Protein AF-A0AAT9HL43-F1 (afdb_monomer)

Organism: NCBI:txid3074435

Secondary structure (DSSP, 8-state):
---SHHHHHHHHHHHHHHHHHHHHHS-HHHHHHHHHHHHHHHHHS-HHHHHHHHS----

Radius of gyration: 13.98 Å; Cα contacts (8 Å, |Δi|>4): 23; chains: 1; bounding box: 27×34×36 Å

Mean predicted aligned error: 8.73 Å

Foldseek 3Di:
DDDPPPVVVVVVVLVVQLVVLCVVVVDSVRSNVVSVVVVVVLVVDDPVVNVCVVDVDPD

Nearest PDB structures (foldseek):
  3mmp-assembly1_A  TM=7.576E-01  e=7.927E+00  Escherichia coli K-12

InterPro domains:
  IPR007627 RNA polymerase sigma-70 region 2 [PF04542] (14-51)
  IPR013325 RNA polymerase sigma factor, region 2 [SSF88946] (13-50)
  IPR052704 ECF Sigma-70 Factor Domain-Containing Protein [PTHR30173] (11-51)

Solvent-accessible surface area (backbone atoms only — not comparable to full-atom values): 3495 Å² total; per-residue (Å²): 139,91,77,78,58,63,64,59,52,48,53,51,51,51,55,50,50,31,52,54,35,24,74,75,68,74,32,65,67,59,9,49,48,53,51,49,52,54,51,50,54,53,73,67,44,54,71,70,59,47,50,51,66,77,40,72,68,86,127

Sequence (59 aa):
MGTVGTGVDQAAERGRLINVAYRLLGSLTEAEDAVQDAYARWYGLSRSRREEIFSPAPG

pLDDT: mean 78.09, std 13.8, range [47.91, 93.0]

Structure (mmCIF, N/CA/C/O backbone):
data_AF-A0AAT9HL43-F1
#
_entry.id   AF-A0AAT9HL43-F1
#
loop_
_atom_site.group_PDB
_atom_site.id
_atom_site.type_symbol
_atom_site.label_atom_id
_atom_site.label_alt_id
_atom_site.label_comp_id
_atom_site.label_asym_id
_atom_site.label_entity_id
_atom_site.label_seq_id
_atom_site.pdbx_PDB_ins_code
_atom_site.Cartn_x
_atom_site.Cartn_y
_atom_site.Cartn_z
_atom_site.occupancy
_atom_site.B_iso_or_equiv
_atom_site.auth_seq_id
_atom_site.auth_comp_id
_atom_site.auth_asym_id
_atom_site.auth_atom_id
_atom_site.pdbx_PDB_model_num
ATOM 1 N N . MET A 1 1 ? 5.074 14.606 -26.965 1.00 47.91 1 MET A N 1
ATOM 2 C CA . MET A 1 1 ? 3.642 14.401 -26.659 1.00 47.91 1 MET A CA 1
ATOM 3 C C . MET A 1 1 ? 3.547 13.207 -25.708 1.00 47.91 1 MET A C 1
ATOM 5 O O . MET A 1 1 ? 3.967 12.138 -26.117 1.00 47.91 1 MET A O 1
ATOM 9 N N . GLY A 1 2 ? 3.086 13.389 -24.461 1.00 51.41 2 GLY A N 1
ATOM 10 C CA . GLY A 1 2 ? 2.677 12.287 -23.566 1.00 51.41 2 GLY A CA 1
ATOM 11 C C . GLY A 1 2 ? 3.638 11.852 -22.445 1.00 51.41 2 GLY A C 1
ATOM 12 O O . GLY A 1 2 ? 4.256 10.810 -22.573 1.00 51.41 2 GLY A O 1
ATOM 13 N N . THR A 1 3 ? 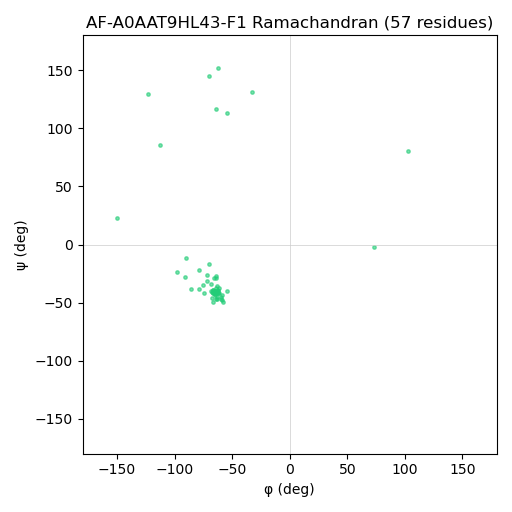3.686 12.570 -21.313 1.00 51.34 3 THR A N 1
ATOM 14 C CA . THR A 1 3 ? 4.078 12.002 -19.991 1.00 51.34 3 THR A CA 1
ATOM 15 C C . THR A 1 3 ? 3.396 12.705 -18.801 1.00 51.34 3 THR A C 1
ATOM 17 O O . THR A 1 3 ? 3.893 12.655 -17.683 1.00 51.34 3 THR A O 1
ATOM 20 N N . VAL A 1 4 ? 2.252 13.373 -19.007 1.00 57.72 4 VAL A N 1
ATOM 21 C CA . VAL A 1 4 ? 1.490 14.009 -17.906 1.00 57.72 4 VAL A CA 1
ATOM 22 C C . VAL A 1 4 ? 0.444 13.051 -17.294 1.00 57.72 4 VAL A C 1
ATOM 24 O O . VAL A 1 4 ? -0.053 13.307 -16.206 1.00 57.72 4 VAL A O 1
ATOM 27 N N . GLY A 1 5 ? 0.167 11.900 -17.928 1.00 56.53 5 GLY A N 1
ATOM 28 C CA . GLY A 1 5 ? -0.771 10.888 -17.405 1.00 56.53 5 GLY A CA 1
ATOM 29 C C . GLY A 1 5 ? -0.198 9.995 -16.295 1.00 56.53 5 GLY A C 1
ATOM 30 O O . GLY A 1 5 ? -0.845 9.749 -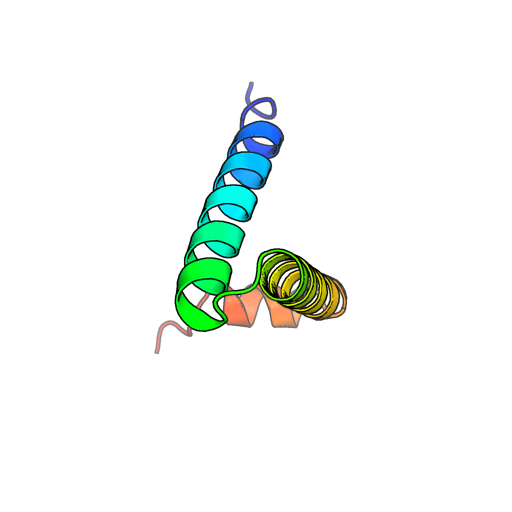15.286 1.00 56.53 5 GLY A O 1
ATOM 31 N N . THR A 1 6 ? 1.072 9.596 -16.380 1.00 61.28 6 THR A N 1
ATOM 32 C CA . THR A 1 6 ? 1.620 8.524 -15.524 1.00 61.28 6 THR A CA 1
ATOM 33 C C . THR A 1 6 ? 1.639 8.832 -14.025 1.00 61.28 6 THR A C 1
ATOM 35 O O . THR A 1 6 ? 1.556 7.908 -13.218 1.00 61.28 6 THR A O 1
ATOM 38 N N . GLY A 1 7 ? 1.747 10.103 -13.628 1.00 60.66 7 GLY A N 1
ATOM 39 C CA . GLY A 1 7 ? 1.731 10.500 -12.216 1.00 60.66 7 GLY A CA 1
ATOM 40 C C . GLY A 1 7 ? 0.335 10.440 -11.592 1.00 60.66 7 GLY A C 1
ATOM 41 O O . GLY A 1 7 ? 0.179 9.954 -10.472 1.00 60.66 7 GLY A O 1
ATOM 42 N N . VAL A 1 8 ? -0.687 10.886 -12.331 1.00 64.69 8 VAL A N 1
ATOM 43 C CA . VAL A 1 8 ? -2.085 10.860 -11.867 1.00 64.69 8 VAL A CA 1
ATOM 44 C C . VAL A 1 8 ? -2.665 9.448 -11.923 1.00 64.69 8 VAL A C 1
ATOM 46 O O . VAL A 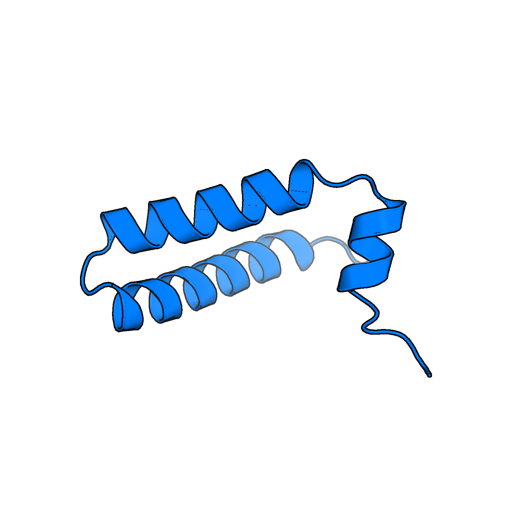1 8 ? -3.378 9.048 -11.004 1.00 64.69 8 VAL A O 1
ATOM 49 N N . ASP A 1 9 ? -2.271 8.659 -12.925 1.00 72.75 9 ASP A N 1
ATOM 50 C CA . ASP A 1 9 ? -2.658 7.255 -13.050 1.00 72.75 9 ASP A CA 1
ATOM 51 C C . ASP A 1 9 ? -2.048 6.402 -11.926 1.00 72.75 9 ASP A C 1
ATOM 53 O O . ASP A 1 9 ? -2.756 5.601 -11.317 1.00 72.75 9 ASP A O 1
ATOM 57 N N . GLN A 1 10 ? -0.775 6.623 -11.563 1.00 68.69 10 GLN A N 1
ATOM 58 C CA . GLN A 1 10 ? -0.156 5.933 -10.421 1.00 68.69 10 GLN A CA 1
ATOM 59 C C . GLN A 1 10 ? -0.792 6.308 -9.078 1.00 68.69 10 GLN A C 1
ATOM 61 O O . GLN A 1 10 ? -0.982 5.437 -8.228 1.00 68.69 10 GLN A O 1
ATOM 66 N N . ALA A 1 11 ? -1.133 7.582 -8.867 1.00 76.06 11 ALA A N 1
ATOM 67 C CA . ALA A 1 11 ? -1.805 8.007 -7.640 1.00 76.06 11 ALA A CA 1
ATOM 68 C C . ALA A 1 11 ? -3.206 7.377 -7.514 1.00 76.06 11 ALA A C 1
ATOM 70 O O . ALA A 1 11 ? -3.586 6.918 -6.434 1.00 76.06 11 ALA A O 1
ATOM 71 N N . ALA A 1 12 ? -3.946 7.286 -8.624 1.00 82.38 12 ALA A N 1
ATOM 72 C CA . ALA A 1 12 ? -5.245 6.618 -8.674 1.00 82.38 12 ALA A CA 1
ATOM 73 C C . ALA A 1 12 ? -5.135 5.094 -8.472 1.00 82.38 12 ALA A C 1
ATOM 75 O O . ALA A 1 12 ? -5.941 4.514 -7.741 1.00 82.38 12 ALA A O 1
ATOM 76 N N . GLU A 1 13 ? -4.126 4.448 -9.064 1.00 82.56 13 GLU A N 1
ATOM 77 C CA . GLU A 1 13 ? -3.811 3.024 -8.873 1.00 82.56 13 GLU A CA 1
ATOM 78 C C . GLU A 1 13 ? -3.536 2.716 -7.396 1.00 82.56 13 GLU A C 1
ATOM 80 O O . GLU A 1 13 ? -4.1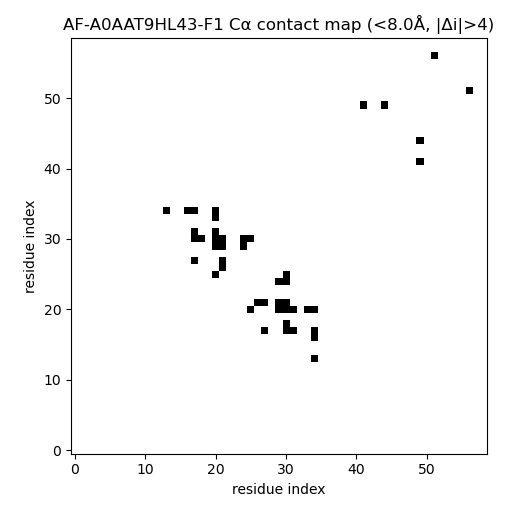38 1.814 -6.810 1.00 82.56 13 GLU A O 1
ATOM 85 N N . ARG A 1 14 ? -2.695 3.533 -6.751 1.00 83.75 14 ARG A N 1
ATOM 86 C CA . ARG A 1 14 ? -2.363 3.393 -5.3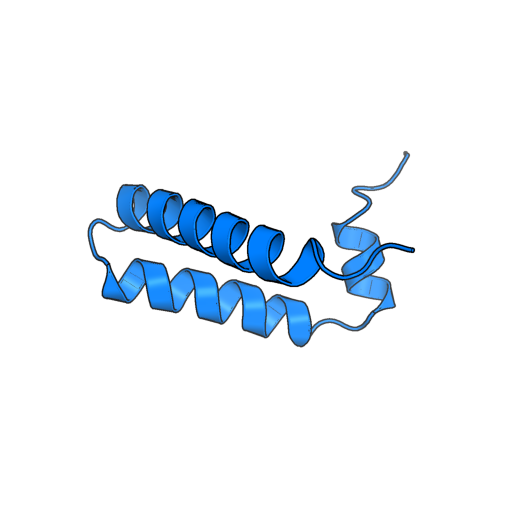29 1.00 83.75 14 ARG A CA 1
ATOM 87 C C . ARG A 1 14 ? -3.596 3.568 -4.442 1.00 83.75 14 ARG A C 1
ATOM 89 O O . ARG A 1 14 ? -3.782 2.800 -3.503 1.00 83.75 14 ARG A O 1
ATOM 96 N N . GLY A 1 15 ? -4.471 4.520 -4.771 1.00 87.12 15 GLY A N 1
ATOM 97 C CA . GLY A 1 15 ? -5.752 4.70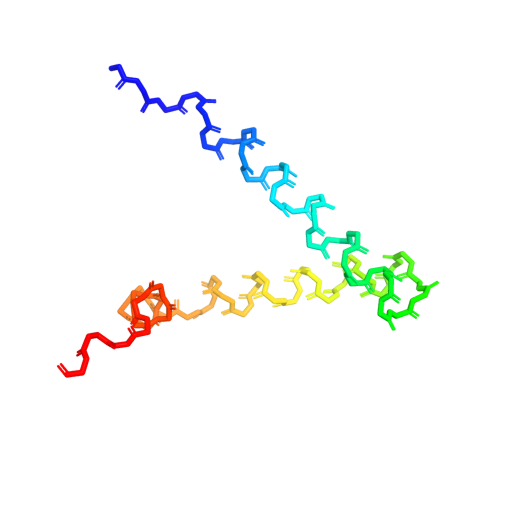8 -4.082 1.00 87.12 15 GLY A CA 1
ATOM 98 C C . GLY A 1 15 ? -6.700 3.509 -4.217 1.00 87.12 15 GLY A C 1
ATOM 99 O O . GLY A 1 15 ? -7.399 3.165 -3.260 1.00 87.12 15 GLY A O 1
ATOM 100 N N . ARG A 1 16 ? -6.704 2.825 -5.370 1.00 88.06 16 ARG A N 1
ATOM 101 C CA . ARG A 1 16 ? -7.455 1.571 -5.555 1.00 88.06 16 ARG A CA 1
ATOM 102 C C . ARG A 1 16 ? -6.872 0.434 -4.721 1.00 88.06 16 ARG A C 1
ATOM 104 O O . ARG A 1 16 ? -7.629 -0.251 -4.038 1.00 88.06 16 ARG A O 1
ATOM 111 N N . LEU A 1 17 ? -5.551 0.266 -4.730 1.00 88.25 17 LEU A N 1
ATOM 112 C CA . LEU A 1 17 ? -4.871 -0.782 -3.962 1.00 88.25 17 LEU A CA 1
ATOM 113 C C . LEU A 1 17 ? -5.080 -0.616 -2.453 1.00 88.25 17 LEU A C 1
ATOM 115 O O . LEU A 1 17 ? -5.391 -1.593 -1.777 1.00 88.25 17 LEU A O 1
ATOM 119 N N . ILE A 1 18 ? -5.009 0.615 -1.939 1.00 91.06 18 ILE A N 1
ATOM 120 C CA . ILE A 1 18 ? -5.285 0.905 -0.523 1.00 91.06 18 ILE A CA 1
ATOM 121 C C . ILE A 1 18 ? -6.741 0.586 -0.178 1.00 91.06 18 ILE A C 1
ATOM 123 O O . ILE A 1 18 ? -6.992 -0.023 0.853 1.00 91.06 18 ILE A O 1
ATOM 127 N N . ASN A 1 19 ? -7.706 0.918 -1.041 1.00 91.38 19 ASN A N 1
ATOM 128 C CA . ASN A 1 19 ? -9.112 0.564 -0.806 1.00 91.38 19 ASN A CA 1
ATOM 129 C C . ASN A 1 19 ? -9.342 -0.953 -0.759 1.00 91.38 19 ASN A C 1
ATOM 131 O O . ASN A 1 19 ? -10.129 -1.436 0.057 1.00 91.38 19 ASN A O 1
ATOM 135 N N . VAL A 1 20 ? -8.670 -1.711 -1.628 1.00 92.75 20 VAL A N 1
ATOM 136 C CA . VAL A 1 20 ? -8.741 -3.178 -1.620 1.00 92.75 20 VAL A CA 1
ATOM 137 C C . VAL A 1 20 ? -8.107 -3.735 -0.347 1.00 92.75 20 VAL A C 1
ATOM 139 O O . VAL A 1 20 ? -8.748 -4.521 0.347 1.00 92.75 20 VAL A O 1
ATOM 142 N N . ALA A 1 21 ? -6.899 -3.293 0.006 1.00 91.19 21 ALA A N 1
ATOM 143 C CA . ALA A 1 21 ? -6.215 -3.727 1.222 1.00 91.19 21 ALA A CA 1
ATOM 144 C C . ALA A 1 21 ? -7.003 -3.346 2.487 1.00 91.19 21 ALA A C 1
ATOM 146 O O . ALA A 1 21 ? -7.131 -4.154 3.401 1.00 91.19 21 ALA A O 1
ATOM 147 N N . TYR A 1 22 ? -7.635 -2.172 2.499 1.00 93.00 22 TYR A N 1
ATOM 148 C CA . TYR A 1 22 ? -8.497 -1.722 3.590 1.00 93.00 22 TYR A CA 1
ATOM 149 C C . TYR A 1 22 ? -9.725 -2.616 3.763 1.00 93.00 22 TYR A C 1
ATOM 151 O O . TYR A 1 22 ? -10.083 -2.955 4.886 1.00 93.00 22 TYR A O 1
ATOM 159 N N . ARG A 1 23 ? -10.347 -3.066 2.667 1.00 91.38 23 ARG A N 1
ATOM 160 C CA . ARG A 1 23 ? -11.462 -4.025 2.733 1.00 91.38 23 ARG A CA 1
ATOM 161 C C . ARG A 1 23 ? -11.047 -5.401 3.254 1.00 91.38 23 ARG A C 1
ATOM 163 O O . ARG A 1 23 ? -11.888 -6.092 3.816 1.00 91.38 23 ARG A O 1
ATOM 170 N N . LEU A 1 24 ? -9.794 -5.801 3.044 1.00 89.88 24 LEU A N 1
ATOM 171 C CA . LEU A 1 24 ? -9.274 -7.101 3.476 1.00 89.88 24 LEU A CA 1
ATOM 172 C C . LEU A 1 24 ? -8.776 -7.087 4.926 1.00 89.88 24 LEU A C 1
ATOM 174 O O . LEU A 1 24 ? -8.982 -8.061 5.642 1.00 89.88 24 LEU A O 1
ATOM 178 N N . LEU A 1 25 ? -8.132 -5.997 5.350 1.00 90.81 25 LEU A N 1
ATOM 179 C CA . LEU A 1 25 ? -7.483 -5.877 6.660 1.00 90.81 25 LEU A CA 1
ATOM 180 C C . LEU A 1 25 ? -8.357 -5.146 7.690 1.00 90.8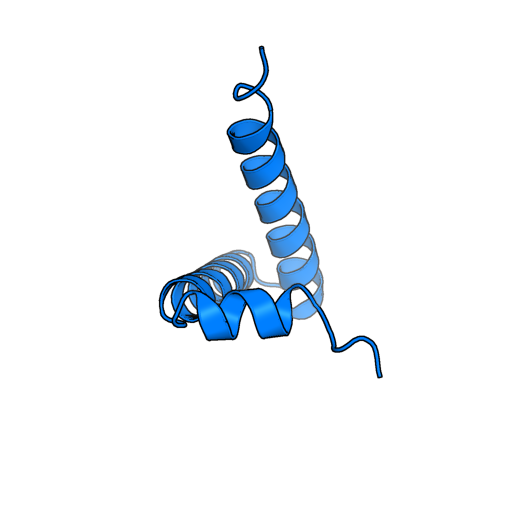1 25 LEU A C 1
ATOM 182 O O . LEU A 1 25 ? -8.183 -5.321 8.888 1.00 90.81 25 LEU A O 1
ATOM 186 N N . GLY A 1 26 ? -9.301 -4.310 7.248 1.00 91.19 26 GLY A N 1
ATOM 187 C CA . GLY A 1 26 ? -10.167 -3.513 8.127 1.00 91.19 26 GLY A CA 1
ATOM 188 C C . GLY A 1 26 ? -9.472 -2.325 8.806 1.00 91.19 26 GLY A C 1
ATOM 189 O O . GLY A 1 26 ? -10.127 -1.550 9.502 1.00 91.19 26 GLY A O 1
ATOM 190 N N . SER A 1 27 ? -8.169 -2.143 8.580 1.00 90.12 27 SER A N 1
ATOM 191 C CA . SER A 1 27 ? -7.349 -1.065 9.135 1.00 90.12 27 SER A CA 1
ATOM 192 C C . SER A 1 27 ? -6.679 -0.269 8.020 1.00 90.12 27 SER A C 1
ATOM 194 O O . SER A 1 27 ? -6.053 -0.837 7.125 1.00 90.12 27 SER A O 1
ATOM 196 N N . LEU A 1 28 ? -6.815 1.062 8.059 1.00 88.50 28 LEU A N 1
ATOM 197 C CA . LEU A 1 28 ? -6.226 1.944 7.047 1.00 88.50 28 LEU A CA 1
ATOM 198 C C . LEU A 1 28 ? -4.698 1.907 7.119 1.00 88.50 28 LEU A C 1
ATOM 200 O O . LEU A 1 28 ? -4.043 1.807 6.090 1.00 88.50 28 LEU A O 1
ATOM 204 N N . THR A 1 29 ? -4.139 1.917 8.328 1.00 91.75 29 THR A N 1
ATOM 205 C CA . THR A 1 29 ? -2.689 1.885 8.532 1.00 91.75 29 THR A CA 1
ATOM 206 C C . THR A 1 29 ? -2.082 0.573 8.042 1.00 91.75 29 THR A C 1
ATOM 208 O O . THR A 1 29 ? -1.067 0.604 7.355 1.00 91.75 29 THR A O 1
ATOM 211 N N . GLU A 1 30 ? -2.724 -0.570 8.310 1.00 90.44 30 GLU A N 1
ATOM 212 C CA . GLU A 1 30 ? -2.246 -1.858 7.783 1.00 90.44 30 GLU A CA 1
ATOM 213 C C . GLU A 1 30 ? -2.406 -1.949 6.261 1.00 90.44 30 GLU A C 1
ATOM 215 O O . GLU A 1 30 ? -1.560 -2.519 5.578 1.00 90.44 30 GLU A O 1
ATOM 220 N N . ALA A 1 31 ? -3.458 -1.346 5.702 1.00 92.88 31 ALA A N 1
ATOM 221 C CA . ALA A 1 31 ? -3.641 -1.265 4.258 1.00 92.88 31 ALA A CA 1
ATOM 222 C C . ALA A 1 31 ? -2.559 -0.418 3.576 1.00 92.88 31 ALA A C 1
ATOM 224 O O . ALA A 1 31 ? -2.036 -0.805 2.530 1.00 92.88 31 ALA A O 1
ATOM 225 N N . GLU A 1 32 ? -2.212 0.729 4.157 1.00 91.56 32 GLU A N 1
ATOM 226 C CA . GLU A 1 32 ? -1.134 1.578 3.654 1.00 91.56 32 GLU A CA 1
ATOM 227 C C . GLU A 1 32 ? 0.229 0.894 3.755 1.00 91.56 32 GLU A C 1
ATOM 229 O O . GLU A 1 32 ? 1.001 0.968 2.797 1.00 91.56 32 GLU A O 1
ATOM 234 N N . ASP A 1 33 ? 0.502 0.211 4.869 1.00 92.81 33 ASP A N 1
ATOM 235 C CA . ASP A 1 33 ? 1.739 -0.543 5.083 1.00 92.81 33 ASP A CA 1
ATOM 236 C C . ASP A 1 33 ? 1.869 -1.698 4.080 1.00 92.81 33 ASP A C 1
ATOM 238 O O . ASP A 1 33 ? 2.871 -1.794 3.375 1.00 92.81 33 ASP A O 1
ATOM 242 N N . ALA A 1 34 ? 0.809 -2.488 3.883 1.00 90.06 34 ALA A N 1
ATOM 243 C CA . ALA A 1 34 ? 0.797 -3.589 2.920 1.00 90.06 34 ALA A CA 1
ATOM 244 C C . ALA A 1 34 ? 1.020 -3.117 1.472 1.00 90.06 34 ALA A C 1
ATOM 246 O O . ALA A 1 34 ? 1.764 -3.743 0.713 1.00 90.06 34 ALA A O 1
ATOM 247 N N . VAL A 1 35 ? 0.400 -2.000 1.070 1.00 90.00 35 VAL A N 1
ATOM 248 C CA . VAL A 1 35 ? 0.604 -1.424 -0.269 1.00 90.00 35 VAL A CA 1
ATOM 249 C C . VAL A 1 35 ? 2.019 -0.864 -0.412 1.00 90.00 35 VAL A C 1
ATOM 251 O O . VAL A 1 35 ? 2.637 -1.034 -1.465 1.00 90.00 35 VAL A O 1
ATOM 254 N N . GLN A 1 36 ? 2.560 -0.218 0.623 1.00 90.25 36 GLN A N 1
ATOM 255 C CA . GLN A 1 36 ? 3.944 0.260 0.619 1.00 90.25 36 GLN A CA 1
ATOM 256 C C . GLN A 1 36 ? 4.947 -0.883 0.529 1.00 90.25 36 GLN A C 1
ATOM 258 O O . GLN A 1 36 ? 5.840 -0.816 -0.313 1.00 90.25 36 GLN A O 1
ATOM 263 N N . ASP A 1 37 ? 4.780 -1.932 1.326 1.00 91.62 37 ASP A N 1
ATOM 264 C CA . ASP A 1 37 ? 5.642 -3.112 1.324 1.00 91.62 37 ASP A CA 1
ATOM 265 C C . ASP A 1 37 ? 5.586 -3.838 -0.029 1.00 91.62 37 ASP A C 1
ATOM 267 O O . ASP A 1 37 ? 6.621 -4.172 -0.607 1.00 91.62 37 ASP A O 1
ATOM 271 N N . ALA A 1 38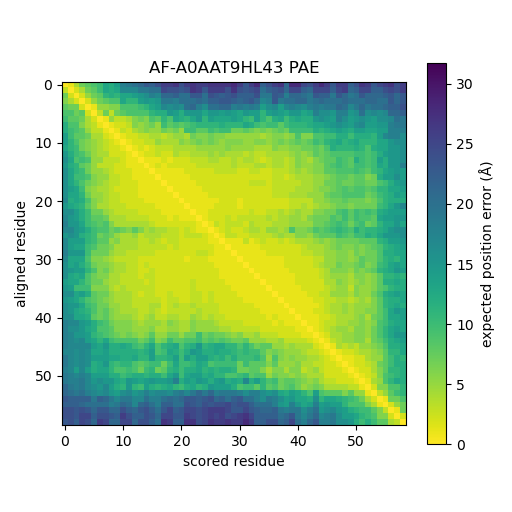 ? 4.397 -3.981 -0.625 1.00 88.00 38 ALA A N 1
ATOM 272 C CA . ALA A 1 38 ? 4.248 -4.551 -1.964 1.00 88.00 38 ALA A CA 1
ATOM 273 C C . ALA A 1 38 ? 5.004 -3.739 -3.033 1.00 88.00 38 ALA A C 1
ATOM 275 O O . ALA A 1 38 ? 5.749 -4.310 -3.836 1.00 88.00 38 ALA A O 1
ATOM 276 N N . TYR A 1 39 ? 4.871 -2.408 -3.025 1.00 84.06 39 TYR A N 1
ATOM 277 C CA . TYR A 1 39 ? 5.623 -1.542 -3.936 1.00 84.06 39 TYR A CA 1
ATOM 278 C C . TYR A 1 39 ? 7.129 -1.560 -3.644 1.00 84.06 39 TYR A C 1
ATOM 280 O O . TYR A 1 39 ? 7.925 -1.583 -4.581 1.00 84.06 39 TYR A O 1
ATOM 288 N N . ALA A 1 40 ? 7.547 -1.584 -2.379 1.00 88.75 40 ALA A N 1
ATOM 289 C CA . ALA A 1 40 ? 8.955 -1.647 -1.996 1.00 88.75 40 ALA A CA 1
ATOM 290 C C . ALA A 1 40 ? 9.604 -2.946 -2.487 1.00 88.75 40 ALA A C 1
ATOM 292 O O . ALA A 1 40 ? 10.664 -2.910 -3.117 1.00 88.75 40 ALA A O 1
ATOM 293 N N . ARG A 1 41 ? 8.929 -4.086 -2.298 1.00 86.62 41 ARG A N 1
ATOM 294 C CA . ARG A 1 41 ? 9.350 -5.380 -2.848 1.00 86.62 41 ARG A CA 1
ATOM 295 C C . ARG A 1 41 ? 9.425 -5.321 -4.366 1.00 86.62 41 ARG A C 1
ATOM 297 O O . ARG A 1 41 ? 10.438 -5.730 -4.922 1.00 86.62 41 ARG A O 1
ATOM 304 N N . TRP A 1 42 ? 8.421 -4.744 -5.027 1.00 82.75 42 TRP A N 1
ATOM 305 C CA . TRP A 1 42 ? 8.401 -4.573 -6.480 1.00 82.75 42 TRP A CA 1
ATOM 306 C C . TRP A 1 42 ? 9.596 -3.769 -7.007 1.00 82.75 42 TRP A C 1
ATOM 308 O O . TRP A 1 42 ? 10.299 -4.211 -7.918 1.00 82.75 42 TRP A O 1
ATOM 318 N N . TYR A 1 43 ? 9.871 -2.609 -6.406 1.00 81.94 43 TYR A N 1
ATOM 319 C CA . TYR A 1 43 ? 11.020 -1.767 -6.747 1.00 81.94 43 TYR A CA 1
ATOM 320 C C . TYR A 1 43 ? 12.364 -2.373 -6.313 1.00 81.94 43 TYR A C 1
ATOM 322 O O . TYR A 1 43 ? 13.400 -1.979 -6.848 1.00 81.94 43 TYR A O 1
ATOM 330 N N . GLY A 1 44 ? 12.360 -3.354 -5.411 1.00 83.88 44 GLY A N 1
ATOM 331 C CA . GLY A 1 44 ? 13.524 -4.169 -5.067 1.00 83.88 44 GLY A CA 1
ATOM 332 C C . GLY A 1 44 ? 13.836 -5.273 -6.085 1.00 83.88 44 GLY A C 1
ATOM 333 O O . GLY A 1 44 ? 14.982 -5.712 -6.174 1.00 83.88 44 GLY A O 1
ATOM 334 N N . LEU A 1 45 ? 12.864 -5.712 -6.894 1.00 82.75 45 LEU A N 1
ATOM 335 C CA . LEU A 1 45 ? 13.109 -6.708 -7.944 1.00 82.75 45 LEU A CA 1
ATOM 336 C C . LEU A 1 45 ? 13.944 -6.102 -9.077 1.00 82.75 45 LEU A C 1
ATOM 338 O O . LEU A 1 45 ? 13.778 -4.931 -9.428 1.00 82.75 45 LEU A O 1
ATOM 342 N N . SER A 1 46 ? 14.821 -6.902 -9.687 1.00 77.62 46 SER A N 1
ATOM 343 C CA . SER A 1 46 ? 15.548 -6.504 -10.896 1.00 77.62 46 SER A CA 1
ATOM 344 C C . SER A 1 46 ? 14.573 -6.235 -12.046 1.00 77.62 46 SER A C 1
ATOM 346 O O . SER A 1 46 ? 13.488 -6.815 -12.107 1.00 77.62 46 SER A O 1
ATOM 348 N N . ARG A 1 47 ? 14.950 -5.351 -12.978 1.00 69.50 47 ARG A N 1
ATOM 349 C CA . ARG A 1 47 ? 14.087 -4.960 -14.106 1.00 69.50 47 ARG A CA 1
ATOM 350 C C . ARG A 1 47 ? 13.601 -6.171 -14.917 1.00 69.50 47 ARG A C 1
ATOM 352 O O . ARG A 1 47 ? 12.418 -6.235 -15.219 1.00 69.50 47 ARG A O 1
ATOM 359 N N . SER A 1 48 ? 14.472 -7.160 -15.143 1.00 72.75 48 SER A N 1
ATOM 360 C CA . SER A 1 48 ? 14.136 -8.431 -15.803 1.00 72.75 48 SER A CA 1
ATOM 361 C C . SER A 1 48 ? 13.039 -9.207 -15.066 1.00 72.75 48 SER A C 1
ATOM 363 O O . SER A 1 48 ? 12.083 -9.659 -15.681 1.00 72.75 48 SER A O 1
ATOM 365 N N . ARG A 1 49 ? 13.110 -9.278 -13.730 1.00 71.62 49 ARG A N 1
ATOM 366 C CA . ARG A 1 49 ? 12.092 -9.957 -12.917 1.00 71.62 49 ARG A CA 1
ATOM 367 C C . ARG A 1 49 ? 10.773 -9.177 -12.853 1.00 71.62 49 ARG A C 1
ATOM 369 O O . ARG A 1 49 ? 9.713 -9.779 -12.744 1.00 71.62 49 ARG A O 1
ATOM 376 N N . ARG A 1 50 ? 10.808 -7.841 -12.919 1.00 73.12 50 ARG A N 1
ATOM 377 C CA . ARG A 1 50 ? 9.578 -7.030 -13.024 1.00 73.12 50 ARG A CA 1
ATOM 378 C C . ARG A 1 50 ? 8.874 -7.249 -14.361 1.00 73.12 50 ARG A C 1
ATOM 380 O O . ARG A 1 50 ? 7.651 -7.315 -14.385 1.00 73.12 50 ARG A O 1
ATOM 387 N N . GLU A 1 51 ? 9.629 -7.369 -15.451 1.00 70.12 51 GLU A N 1
ATOM 388 C CA . GLU A 1 51 ? 9.086 -7.666 -16.784 1.00 70.12 51 GLU A CA 1
ATOM 389 C C . GLU A 1 51 ? 8.435 -9.060 -16.835 1.00 70.12 51 GLU A C 1
ATOM 391 O O . GLU A 1 51 ? 7.350 -9.192 -17.396 1.00 70.12 51 GLU A O 1
ATOM 396 N N . GLU A 1 52 ? 9.004 -10.055 -16.144 1.00 73.94 52 GLU A N 1
ATOM 397 C CA . GLU A 1 52 ? 8.396 -11.389 -15.964 1.00 73.94 52 GLU A CA 1
ATOM 398 C C . GLU A 1 52 ? 7.077 -11.374 -15.177 1.00 73.94 52 GLU A C 1
ATOM 400 O O . GLU A 1 52 ? 6.242 -12.251 -15.363 1.00 73.94 52 GLU A O 1
ATOM 405 N N . ILE A 1 53 ? 6.858 -10.404 -14.285 1.00 69.81 53 ILE A N 1
ATOM 406 C CA . ILE A 1 53 ? 5.597 -10.321 -13.534 1.00 69.81 53 ILE A CA 1
ATOM 407 C C . ILE A 1 53 ? 4.563 -9.448 -14.270 1.00 69.81 53 ILE A C 1
ATOM 409 O O . ILE A 1 53 ? 3.363 -9.689 -14.152 1.00 69.81 53 ILE A O 1
ATOM 413 N N . PHE A 1 54 ? 4.999 -8.467 -15.072 1.00 66.19 54 PHE A N 1
ATOM 414 C CA . PHE A 1 54 ? 4.107 -7.730 -15.982 1.00 66.19 54 PHE A CA 1
ATOM 415 C C . PHE A 1 54 ? 3.647 -8.568 -17.178 1.00 66.19 54 PHE A C 1
ATOM 417 O O . PHE A 1 54 ? 2.578 -8.308 -17.731 1.00 66.19 54 PHE A O 1
ATOM 424 N N . SER A 1 55 ? 4.430 -9.568 -17.573 1.00 52.44 55 SER A N 1
ATOM 425 C CA . SER A 1 55 ? 4.040 -10.565 -18.557 1.00 52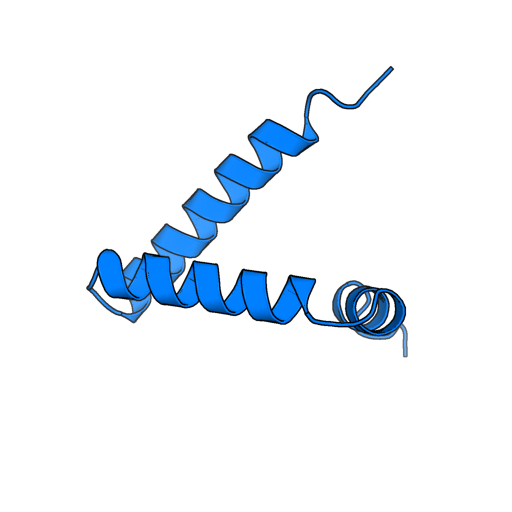.44 55 SER A CA 1
ATOM 426 C C . SER A 1 55 ? 3.930 -11.912 -17.846 1.00 52.44 55 SER A C 1
ATOM 428 O O . SER A 1 55 ? 4.910 -12.654 -17.831 1.00 52.44 55 SER A O 1
ATOM 430 N N . PRO A 1 56 ? 2.776 -12.258 -17.231 1.00 55.31 56 PRO A N 1
ATOM 431 C CA . PRO A 1 56 ? 2.532 -13.662 -16.927 1.00 55.31 56 PRO A CA 1
ATOM 432 C C . PRO A 1 56 ? 2.701 -14.393 -18.260 1.00 55.31 56 PRO A C 1
ATOM 434 O O . PRO A 1 56 ? 1.994 -14.069 -19.210 1.00 55.31 56 PRO A O 1
ATOM 437 N N . ALA A 1 57 ? 3.736 -15.230 -18.348 1.00 57.84 57 ALA A N 1
ATOM 438 C CA . ALA A 1 57 ? 4.305 -15.749 -19.589 1.00 57.84 57 ALA A CA 1
ATOM 439 C C . ALA A 1 57 ? 3.269 -15.953 -20.715 1.00 57.84 57 ALA A C 1
ATOM 441 O O . ALA A 1 57 ? 2.247 -16.604 -20.471 1.00 57.84 57 ALA A O 1
ATOM 442 N N . PRO A 1 58 ? 3.504 -15.483 -21.958 1.00 55.53 58 PRO A N 1
ATOM 443 C CA . PRO A 1 58 ? 2.865 -16.152 -23.077 1.00 55.53 58 PRO A CA 1
ATOM 444 C C . PRO A 1 58 ? 3.452 -17.569 -23.087 1.00 55.53 58 PRO A C 1
ATOM 446 O O . PRO A 1 58 ? 4.672 -17.725 -23.144 1.00 55.53 58 PRO A O 1
ATOM 449 N N . GLY A 1 59 ? 2.591 -18.565 -22.876 1.00 58.75 59 GLY A N 1
ATOM 450 C CA . GLY A 1 59 ? 2.977 -19.977 -22.829 1.00 58.75 59 GLY A CA 1
ATOM 451 C C . GLY A 1 59 ? 3.751 -20.451 -24.052 1.00 58.75 59 GLY A C 1
ATOM 452 O O . GLY A 1 59 ? 3.647 -19.806 -25.121 1.00 58.75 59 GLY A O 1
#